Protein AF-A0A1W9YT57-F1 (afdb_monomer_lite)

Foldseek 3Di:
DVVLLVVLVVLLVVLVVVLCCLVDPNPPQALQNLFDPDDHQLLVQLCPDDDPLNVVLCVQNVGRHHRVCPVVNSVSSNPGCSSVVSVVSSVVSVVVSVVCVVVDPDDPPPDDDD

Organism: Mycobacterium angelicum (NCBI:txid470074)

Sequence (114 aa):
RVARLGRMIGAAFEISRDIIAISGDSATLSGADLGQAVHTLPMLYALREQTPDTSRLRELLAGPIHDDHVAEALTLLRCSPGIGKAKNVVAAYAAQAREELPYLPDRQPRRAHE

pLDDT: mean 87.32, std 12.79, range [37.78, 98.5]

Radius of gyration: 17.49 Å; chains: 1; bounding box: 43×23×46 Å

InterPro domains:
  IPR008949 Isoprenoid synthase domain superfamily [G3DSA:1.10.600.10] (1-113)
  IPR008949 Isoprenoid synthase domain superfamily [SSF48576] (3-110)

Secondary structure (DSSP, 8-state):
-HHHHHHHHHHHHHHHHHHHHHHS--TT--HHHHT-SS--HHHHHHHT--SHHHHHHHHHTTSPPPGGGHHHHHHHHHHSTHHHHHHHHHHHHHHHHHHHGGGS------PPP-

Structure (mmCIF, N/CA/C/O backbone):
data_AF-A0A1W9YT57-F1
#
_entry.id   AF-A0A1W9YT57-F1
#
loop_
_atom_site.group_PDB
_atom_site.id
_atom_site.type_symbol
_atom_site.label_atom_id
_atom_site.label_alt_id
_atom_site.label_comp_id
_atom_site.label_asym_id
_atom_site.label_entity_id
_atom_site.label_seq_id
_atom_site.pdbx_PDB_ins_code
_atom_site.Cartn_x
_atom_site.Cartn_y
_atom_site.Cartn_z
_atom_site.occupancy
_atom_site.B_iso_or_equiv
_atom_site.auth_seq_id
_atom_site.auth_comp_id
_atom_site.auth_asym_id
_atom_site.auth_atom_id
_atom_site.pdbx_PDB_model_num
ATOM 1 N N . ARG A 1 1 ? 9.340 1.716 -26.115 1.00 78.12 1 ARG A N 1
ATOM 2 C CA . ARG A 1 1 ? 9.805 0.664 -25.178 1.00 78.12 1 ARG A CA 1
ATOM 3 C C . ARG A 1 1 ? 10.483 1.257 -23.952 1.00 78.12 1 ARG A C 1
ATOM 5 O O . ARG A 1 1 ? 9.931 1.081 -22.882 1.00 78.12 1 ARG A O 1
ATOM 12 N N . VAL A 1 2 ? 11.520 2.095 -24.093 1.00 85.12 2 VAL A N 1
ATOM 13 C CA . VAL A 1 2 ? 12.124 2.846 -22.961 1.00 85.12 2 VAL A CA 1
ATOM 14 C C . VAL A 1 2 ? 11.078 3.563 -22.091 1.00 85.12 2 VAL A C 1
ATOM 16 O O . VAL A 1 2 ? 11.046 3.361 -20.886 1.00 85.12 2 VAL A O 1
ATOM 19 N N . ALA A 1 3 ? 10.142 4.308 -22.691 1.00 86.19 3 ALA A N 1
ATOM 20 C CA . ALA A 1 3 ? 9.062 4.958 -21.937 1.00 86.19 3 ALA A CA 1
ATOM 21 C C . ALA A 1 3 ? 8.095 3.971 -21.246 1.00 86.19 3 ALA A C 1
ATOM 23 O O . ALA A 1 3 ? 7.529 4.289 -20.208 1.00 86.19 3 ALA A O 1
ATOM 24 N N . ARG A 1 4 ? 7.892 2.772 -21.812 1.00 87.31 4 ARG A N 1
ATOM 25 C CA . ARG A 1 4 ? 7.061 1.719 -21.203 1.00 87.31 4 ARG A CA 1
ATOM 26 C C . ARG A 1 4 ? 7.784 1.115 -19.999 1.00 87.31 4 ARG A C 1
ATOM 28 O O . ARG A 1 4 ? 7.182 1.026 -18.939 1.00 87.31 4 ARG A O 1
ATOM 35 N N . LEU A 1 5 ? 9.069 0.796 -20.152 1.00 89.81 5 LEU A N 1
ATOM 36 C CA . LEU A 1 5 ? 9.933 0.331 -19.071 1.00 89.81 5 LEU A CA 1
ATOM 37 C C . LEU A 1 5 ? 9.995 1.347 -17.924 1.00 89.81 5 LEU A C 1
ATOM 39 O O . LEU A 1 5 ? 9.751 0.983 -16.780 1.00 89.81 5 LEU A O 1
ATOM 43 N N . GLY A 1 6 ? 10.218 2.627 -18.238 1.00 91.06 6 GLY A N 1
ATOM 44 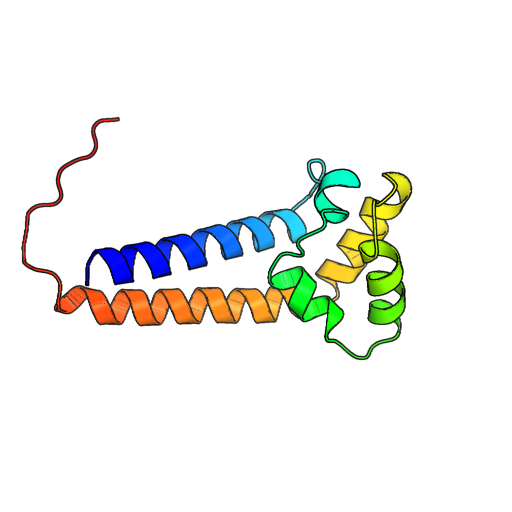C CA . GLY A 1 6 ? 10.228 3.702 -17.245 1.00 91.06 6 GLY A CA 1
ATOM 45 C C . GLY A 1 6 ? 8.911 3.816 -16.472 1.00 91.06 6 GLY A C 1
ATOM 46 O O . GLY A 1 6 ? 8.936 3.944 -15.254 1.00 91.06 6 GLY A O 1
ATOM 47 N N . ARG 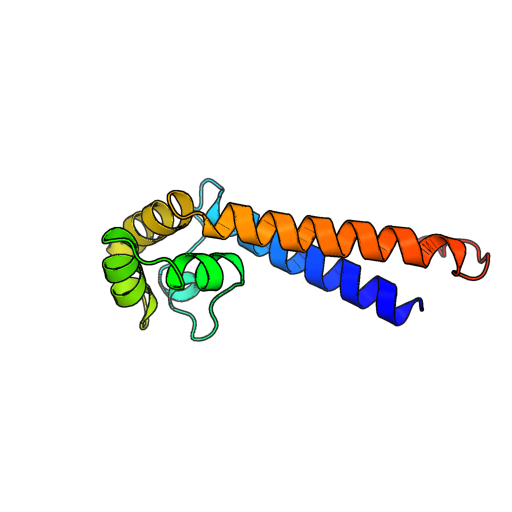A 1 7 ? 7.757 3.686 -17.146 1.00 92.25 7 ARG A N 1
ATOM 48 C CA . ARG A 1 7 ? 6.447 3.672 -16.470 1.00 92.25 7 ARG A CA 1
ATOM 49 C C . ARG A 1 7 ? 6.272 2.477 -15.534 1.00 92.25 7 ARG A C 1
ATOM 51 O O . ARG A 1 7 ? 5.751 2.659 -14.442 1.00 92.25 7 ARG A O 1
ATOM 58 N N . MET A 1 8 ? 6.699 1.279 -15.938 1.00 93.69 8 MET A N 1
ATOM 59 C CA . MET A 1 8 ? 6.590 0.081 -15.091 1.00 93.69 8 MET A CA 1
ATOM 60 C C . MET A 1 8 ? 7.488 0.180 -13.857 1.00 93.69 8 MET A C 1
ATOM 62 O O . MET A 1 8 ? 7.036 -0.104 -12.753 1.00 93.69 8 MET A O 1
ATOM 66 N N . ILE A 1 9 ? 8.731 0.641 -14.032 1.00 93.69 9 ILE A N 1
ATOM 67 C CA . ILE A 1 9 ? 9.662 0.869 -12.920 1.00 93.69 9 ILE A CA 1
ATOM 68 C C . ILE A 1 9 ? 9.112 1.944 -11.978 1.00 93.69 9 ILE A C 1
ATOM 70 O O . ILE A 1 9 ? 9.077 1.723 -10.772 1.00 93.69 9 ILE A O 1
ATOM 74 N N . GLY A 1 10 ? 8.634 3.071 -12.517 1.00 95.00 10 GL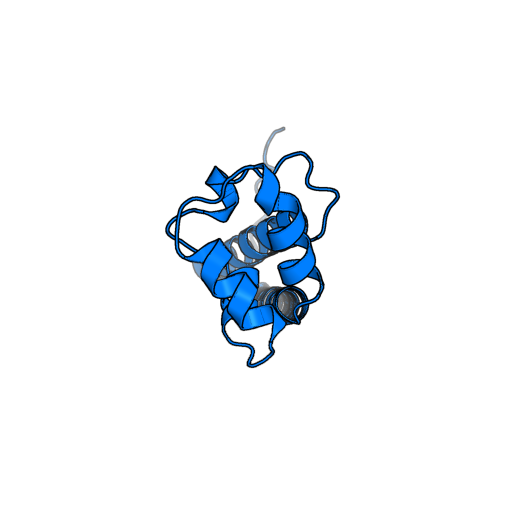Y A N 1
ATOM 75 C CA . GLY A 1 10 ? 8.046 4.147 -11.717 1.00 95.00 10 GLY A CA 1
ATOM 76 C C . GLY A 1 10 ? 6.832 3.683 -10.910 1.00 95.00 10 GLY A C 1
ATOM 77 O O . GLY A 1 10 ? 6.764 3.930 -9.712 1.00 95.00 10 GLY A O 1
ATOM 78 N N . ALA A 1 11 ? 5.914 2.934 -11.528 1.00 95.75 11 ALA A N 1
ATOM 79 C CA . ALA A 1 11 ? 4.753 2.383 -10.830 1.00 95.75 11 ALA A CA 1
ATOM 80 C C . ALA A 1 11 ? 5.153 1.395 -9.721 1.00 95.75 11 ALA A C 1
ATOM 82 O O . ALA A 1 11 ? 4.639 1.472 -8.608 1.00 95.75 11 ALA A O 1
ATOM 83 N N . ALA A 1 12 ? 6.092 0.485 -9.999 1.00 96.62 12 ALA A N 1
ATOM 84 C CA . ALA A 1 12 ? 6.600 -0.454 -9.002 1.00 96.62 12 ALA A CA 1
ATOM 85 C C . ALA A 1 12 ? 7.281 0.262 -7.825 1.00 96.62 12 ALA A C 1
ATOM 87 O O . ALA A 1 12 ? 7.137 -0.169 -6.680 1.00 96.62 12 ALA A O 1
ATOM 88 N N . PHE A 1 13 ? 7.999 1.353 -8.100 1.00 95.75 13 PHE A N 1
ATOM 89 C CA . PHE A 1 13 ? 8.671 2.160 -7.088 1.00 95.75 13 PHE A CA 1
ATOM 90 C C . PHE A 1 13 ? 7.676 2.867 -6.163 1.00 95.75 13 PHE A C 1
ATOM 92 O O . PHE A 1 13 ? 7.788 2.719 -4.949 1.00 95.75 13 PHE A O 1
ATOM 99 N N . GLU A 1 14 ? 6.668 3.550 -6.711 1.00 95.38 14 GLU A N 1
ATOM 100 C CA . GLU A 1 14 ? 5.644 4.228 -5.901 1.00 95.38 14 GLU A CA 1
ATOM 101 C C . GLU A 1 14 ? 4.864 3.237 -5.025 1.00 95.38 14 GLU A C 1
ATOM 103 O O . GLU A 1 14 ? 4.785 3.417 -3.813 1.00 95.38 14 GLU A O 1
ATOM 108 N N . ILE A 1 15 ? 4.420 2.103 -5.583 1.00 96.31 15 ILE A N 1
ATOM 109 C CA . ILE A 1 15 ? 3.731 1.070 -4.789 1.00 96.31 15 ILE A CA 1
ATOM 110 C C . ILE A 1 15 ? 4.649 0.526 -3.679 1.00 96.31 15 ILE A C 1
ATOM 112 O O . ILE A 1 15 ? 4.193 0.246 -2.570 1.00 96.31 15 ILE A O 1
ATOM 116 N N . SER A 1 16 ? 5.950 0.374 -3.950 1.00 96.06 16 SER A N 1
ATOM 117 C CA . SER A 1 16 ? 6.917 -0.076 -2.940 1.00 96.06 16 SER A CA 1
ATOM 118 C C . SER A 1 16 ? 7.089 0.944 -1.814 1.00 96.06 16 SER A C 1
ATOM 120 O O . SER A 1 16 ? 7.176 0.544 -0.653 1.00 96.06 16 SER A O 1
ATOM 122 N N . ARG A 1 17 ? 7.095 2.247 -2.128 1.00 93.31 17 ARG A N 1
ATOM 123 C CA . ARG A 1 17 ? 7.128 3.314 -1.118 1.00 93.31 17 ARG A CA 1
ATOM 124 C C . ARG A 1 17 ? 5.894 3.273 -0.225 1.00 93.31 17 ARG A C 1
ATOM 126 O O . ARG A 1 17 ? 6.054 3.301 0.992 1.00 93.31 17 ARG A O 1
ATOM 133 N N . ASP A 1 18 ? 4.707 3.107 -0.803 1.00 93.31 18 ASP A N 1
ATOM 134 C CA . ASP A 1 18 ? 3.455 2.990 -0.044 1.00 93.31 18 ASP A CA 1
ATOM 135 C C . ASP A 1 18 ? 3.470 1.771 0.891 1.00 93.31 18 ASP A C 1
ATOM 137 O O . ASP A 1 18 ? 3.084 1.850 2.058 1.00 93.31 18 ASP A O 1
ATOM 141 N N . ILE A 1 19 ? 3.968 0.630 0.400 1.00 94.62 19 ILE A N 1
ATOM 142 C CA . ILE A 1 19 ? 4.130 -0.583 1.211 1.00 94.62 19 ILE A CA 1
ATOM 143 C C . ILE A 1 19 ? 5.066 -0.324 2.393 1.00 94.62 19 ILE A C 1
ATOM 145 O O . ILE A 1 19 ? 4.749 -0.742 3.507 1.00 94.62 19 ILE A O 1
ATOM 149 N N . ILE A 1 20 ? 6.209 0.327 2.167 1.00 92.25 20 ILE A N 1
ATOM 150 C CA . ILE A 1 20 ? 7.190 0.630 3.218 1.00 92.25 20 ILE A CA 1
ATOM 151 C C . ILE A 1 20 ? 6.594 1.593 4.244 1.00 92.25 20 ILE A C 1
ATOM 153 O O . ILE A 1 20 ? 6.737 1.348 5.440 1.00 92.25 20 ILE A O 1
ATOM 157 N N . ALA A 1 21 ? 5.883 2.627 3.791 1.00 90.25 21 ALA A N 1
ATOM 158 C CA . ALA A 1 21 ? 5.239 3.600 4.664 1.00 90.25 21 ALA A CA 1
ATOM 159 C C . ALA A 1 21 ? 4.261 2.923 5.638 1.00 90.25 21 ALA A C 1
ATOM 161 O O . ALA A 1 21 ? 4.296 3.190 6.836 1.00 90.25 21 ALA A O 1
ATOM 162 N N . ILE A 1 22 ? 3.446 1.982 5.150 1.00 91.56 22 ILE A N 1
ATOM 163 C CA . ILE A 1 22 ? 2.484 1.251 5.988 1.00 91.56 22 ILE A CA 1
ATOM 164 C C . ILE A 1 22 ? 3.173 0.171 6.834 1.00 91.56 22 ILE A C 1
ATOM 166 O O . ILE A 1 22 ? 2.831 0.000 8.001 1.00 91.56 22 ILE A O 1
ATOM 170 N N . SER A 1 23 ? 4.122 -0.586 6.273 1.00 89.56 23 SER A N 1
ATOM 171 C CA . SER A 1 23 ? 4.722 -1.760 6.938 1.00 89.56 23 SER A CA 1
ATOM 172 C C . SER A 1 23 ? 5.785 -1.407 7.979 1.00 89.56 23 SER A C 1
ATOM 174 O O . SER A 1 23 ? 6.064 -2.226 8.850 1.00 89.56 23 SER A O 1
ATOM 176 N N . GLY A 1 24 ? 6.428 -0.247 7.840 1.00 81.88 24 GLY A N 1
ATOM 177 C CA . GLY A 1 24 ? 7.524 0.189 8.700 1.00 81.88 24 GLY A CA 1
ATOM 178 C C . GLY A 1 24 ? 7.068 0.730 10.054 1.00 81.88 24 GLY A C 1
ATOM 179 O O . GLY A 1 24 ? 5.876 0.809 10.348 1.00 81.88 24 GLY A O 1
ATOM 180 N N . ASP A 1 25 ? 8.042 1.136 10.865 1.00 65.88 25 ASP A N 1
ATOM 181 C CA . ASP A 1 25 ? 7.843 1.752 12.179 1.00 65.88 25 ASP A CA 1
ATOM 182 C C . ASP A 1 25 ? 7.413 3.219 11.981 1.00 65.88 25 ASP A C 1
ATOM 184 O O . ASP A 1 25 ? 8.214 4.152 11.968 1.00 65.88 25 ASP A O 1
ATOM 188 N N . SER A 1 26 ? 6.148 3.413 11.613 1.00 59.34 26 SER A N 1
ATOM 189 C CA . SER A 1 26 ? 5.662 4.638 10.968 1.00 59.34 26 SER A CA 1
ATOM 190 C C . SER A 1 26 ? 5.386 5.785 11.949 1.00 59.34 26 SER A C 1
ATOM 192 O O . SER A 1 26 ? 4.281 6.323 11.987 1.00 59.34 26 SER A O 1
ATOM 194 N N . ALA A 1 27 ? 6.410 6.234 12.675 1.00 54.78 27 ALA A N 1
ATOM 195 C CA . ALA A 1 27 ? 6.385 7.510 13.401 1.00 54.78 27 ALA A CA 1
ATOM 196 C C . ALA A 1 27 ? 6.227 8.740 12.470 1.00 54.78 27 ALA A C 1
ATOM 198 O O . ALA A 1 27 ? 6.194 9.873 12.935 1.00 54.78 27 ALA A O 1
ATOM 199 N N . THR A 1 28 ? 6.172 8.528 11.150 1.00 63.62 28 THR A N 1
ATOM 200 C CA . THR A 1 28 ? 6.140 9.564 10.107 1.00 63.62 28 THR A CA 1
ATOM 201 C C . THR A 1 28 ? 4.806 9.700 9.380 1.00 63.62 28 THR A C 1
ATOM 203 O O . THR A 1 28 ? 4.640 10.686 8.672 1.00 63.62 28 THR A O 1
ATOM 206 N N . LEU A 1 29 ? 3.875 8.747 9.511 1.00 76.31 29 LEU A N 1
ATOM 207 C CA . LEU A 1 29 ? 2.555 8.877 8.888 1.00 76.31 29 LEU A CA 1
ATOM 208 C C . LEU A 1 29 ? 1.617 9.605 9.846 1.00 76.31 29 LEU A C 1
ATOM 210 O O . LEU A 1 29 ? 1.313 9.087 10.917 1.00 76.31 29 LEU A O 1
ATOM 214 N N . SER A 1 30 ? 1.169 10.796 9.458 1.00 84.00 30 SER A N 1
ATOM 215 C CA . SER A 1 30 ? 0.161 11.556 10.198 1.00 84.00 30 SER A CA 1
ATOM 216 C C . SER A 1 30 ? -1.257 11.088 9.861 1.00 84.00 30 SER A C 1
ATOM 218 O O . SER A 1 30 ? -1.490 10.414 8.849 1.00 84.00 30 SER A O 1
ATOM 220 N N . GLY A 1 31 ? -2.242 11.496 10.665 1.00 81.50 31 GLY A N 1
ATOM 221 C CA . GLY A 1 31 ? -3.648 11.276 10.325 1.00 81.50 31 GLY A CA 1
ATOM 222 C C . GLY A 1 31 ? -4.052 11.952 9.011 1.00 81.50 31 GLY A C 1
ATOM 223 O O . GLY A 1 31 ? -4.864 11.417 8.254 1.00 81.50 31 GLY A O 1
ATOM 224 N N . ALA A 1 32 ? -3.418 13.078 8.677 1.00 83.94 32 ALA A N 1
ATOM 225 C CA . ALA A 1 32 ? -3.623 13.759 7.403 1.00 83.94 32 ALA A CA 1
ATOM 226 C C . ALA A 1 32 ? -3.119 12.934 6.206 1.00 83.94 32 ALA A C 1
ATOM 228 O O . ALA A 1 32 ? -3.786 12.913 5.173 1.00 83.94 32 ALA A O 1
ATOM 229 N N . ASP A 1 33 ? -1.991 12.227 6.343 1.00 84.56 33 ASP A N 1
ATOM 230 C CA . ASP A 1 33 ? -1.436 11.381 5.275 1.00 84.56 33 ASP A CA 1
ATOM 231 C C . ASP A 1 33 ? -2.326 10.171 4.984 1.00 84.56 33 ASP A C 1
ATOM 233 O O . ASP A 1 33 ? -2.571 9.832 3.827 1.00 84.56 33 ASP A O 1
ATOM 237 N N . LEU A 1 34 ? -2.850 9.532 6.032 1.00 85.69 34 LEU A N 1
ATOM 238 C CA . LEU A 1 34 ? -3.751 8.387 5.890 1.00 85.69 34 LEU A CA 1
ATOM 239 C C . LEU A 1 34 ? -5.170 8.799 5.467 1.00 85.69 34 LEU A C 1
ATOM 241 O O . LEU A 1 34 ? -5.849 8.035 4.782 1.00 85.69 34 LEU A O 1
ATOM 245 N N . GLY A 1 35 ? -5.610 9.996 5.857 1.00 81.75 35 GLY A N 1
ATOM 246 C CA . GLY A 1 35 ? -6.919 10.563 5.527 1.00 81.75 35 GLY A CA 1
ATOM 247 C C . GLY A 1 35 ? -6.979 11.298 4.185 1.00 81.75 35 GLY A C 1
ATOM 248 O O . GLY A 1 35 ? -7.951 12.011 3.928 1.00 81.75 35 GLY A O 1
ATOM 249 N N . GLN A 1 36 ? -5.951 11.181 3.335 1.00 79.25 36 GLN A N 1
ATOM 250 C CA . GLN A 1 36 ? -5.972 11.786 2.004 1.00 79.25 36 GLN A CA 1
ATOM 251 C C . GLN A 1 36 ? -7.107 11.214 1.145 1.00 79.25 36 GLN A C 1
ATOM 253 O O . GLN A 1 36 ? -7.456 10.038 1.221 1.00 79.25 36 GLN A O 1
ATOM 258 N N . ALA A 1 37 ? -7.642 12.050 0.250 1.00 74.00 37 ALA A N 1
ATOM 259 C CA . ALA A 1 37 ? -8.743 11.679 -0.643 1.00 74.00 37 ALA A CA 1
ATOM 260 C C . ALA A 1 37 ? -8.399 10.538 -1.622 1.00 74.00 37 ALA A C 1
ATOM 262 O O . ALA A 1 37 ? -9.297 9.953 -2.227 1.00 74.00 37 ALA A O 1
ATOM 263 N N . VAL A 1 38 ? -7.110 10.238 -1.808 1.00 86.31 38 VAL A N 1
ATOM 264 C CA . VAL A 1 38 ? -6.634 9.168 -2.684 1.00 86.31 38 VAL A CA 1
ATOM 265 C C . VAL A 1 38 ? -5.982 8.086 -1.838 1.00 86.31 38 VAL A C 1
ATOM 267 O O . VAL A 1 38 ? -4.905 8.277 -1.281 1.00 86.31 38 VAL A O 1
ATOM 270 N N . HIS A 1 39 ? -6.618 6.920 -1.785 1.00 92.81 39 HIS A N 1
ATOM 271 C CA . HIS A 1 39 ? -6.044 5.748 -1.136 1.00 92.81 39 HIS A CA 1
ATOM 272 C C . HIS A 1 39 ? -4.978 5.097 -2.017 1.00 92.81 39 HIS A C 1
ATOM 274 O O . HIS A 1 39 ? -5.175 4.890 -3.218 1.00 92.81 39 HIS A O 1
ATOM 280 N N . THR A 1 40 ? -3.864 4.714 -1.398 1.00 94.44 40 THR A N 1
ATOM 281 C CA . THR A 1 40 ? -2.794 3.963 -2.062 1.00 94.44 40 THR A CA 1
ATOM 282 C C . THR A 1 40 ? -3.238 2.533 -2.380 1.00 94.44 40 THR A C 1
ATOM 284 O O . THR A 1 40 ? -4.215 2.009 -1.834 1.00 94.44 40 THR A O 1
ATOM 287 N N . LEU A 1 41 ? -2.509 1.848 -3.263 1.00 96.88 41 LEU A N 1
ATOM 288 C CA . LEU A 1 41 ? -2.854 0.485 -3.676 1.00 96.88 41 LEU A CA 1
ATOM 289 C C . LEU A 1 41 ? -3.011 -0.529 -2.516 1.00 96.88 41 LEU A C 1
ATOM 291 O O . LEU A 1 41 ? -3.994 -1.277 -2.535 1.00 96.88 41 LEU A O 1
ATOM 295 N N . PRO A 1 42 ? -2.114 -0.598 -1.508 1.00 96.00 42 PRO A N 1
ATOM 296 C CA . PRO A 1 42 ? -2.322 -1.484 -0.359 1.00 96.00 42 PRO A CA 1
ATOM 297 C C . PRO A 1 42 ? -3.602 -1.158 0.428 1.00 96.00 42 PRO A C 1
ATOM 299 O O . PRO A 1 42 ? -4.299 -2.087 0.837 1.00 96.00 42 PRO A O 1
ATOM 302 N N . MET A 1 43 ? -3.961 0.124 0.579 1.00 95.44 43 MET A N 1
ATOM 303 C CA . MET A 1 43 ? -5.200 0.548 1.250 1.00 95.44 43 MET A CA 1
ATOM 304 C C . MET A 1 43 ? -6.437 0.120 0.454 1.00 95.44 43 MET A C 1
ATOM 306 O O . MET A 1 43 ? -7.367 -0.455 1.013 1.00 95.44 43 MET A O 1
ATOM 310 N N . LEU A 1 44 ? -6.423 0.303 -0.869 1.00 96.19 44 LEU A N 1
ATOM 311 C CA . LEU A 1 44 ? -7.514 -0.137 -1.744 1.00 96.19 44 LEU A CA 1
ATOM 312 C C . LEU A 1 44 ? -7.740 -1.651 -1.679 1.00 96.19 44 LEU A C 1
ATOM 314 O O . LEU A 1 44 ? -8.884 -2.102 -1.695 1.00 96.19 44 LEU A O 1
ATOM 318 N N . TYR A 1 45 ? -6.672 -2.450 -1.608 1.00 97.50 45 TYR A N 1
ATOM 319 C CA . TYR A 1 45 ? -6.818 -3.892 -1.425 1.00 97.50 45 TYR A CA 1
ATOM 320 C C . TYR A 1 45 ? -7.360 -4.253 -0.044 1.00 97.50 45 TYR A C 1
ATOM 322 O O . TYR A 1 45 ? -8.211 -5.132 0.034 1.00 97.50 45 TYR A O 1
ATOM 330 N N . ALA A 1 46 ? -6.918 -3.570 1.013 1.00 96.38 46 ALA A N 1
ATOM 331 C CA . ALA A 1 46 ? -7.439 -3.777 2.359 1.00 96.38 46 ALA A CA 1
ATOM 332 C C . ALA A 1 46 ? -8.949 -3.486 2.433 1.00 96.38 46 ALA A C 1
ATOM 334 O O . ALA A 1 46 ? -9.715 -4.303 2.929 1.00 96.38 46 ALA A O 1
ATOM 335 N N . LEU A 1 47 ? -9.401 -2.368 1.855 1.00 95.25 47 LEU A N 1
ATOM 336 C CA . LEU A 1 47 ? -10.807 -1.933 1.872 1.00 95.25 47 LEU A CA 1
ATOM 337 C C . LEU A 1 47 ? -11.766 -2.869 1.109 1.00 95.25 47 LEU A C 1
ATOM 339 O O . LEU A 1 47 ? -12.978 -2.861 1.363 1.00 95.25 47 LEU A O 1
ATOM 343 N N . ARG A 1 48 ? -11.234 -3.678 0.181 1.00 95.31 48 ARG A N 1
ATOM 344 C CA . ARG A 1 48 ? -11.987 -4.677 -0.598 1.00 95.31 48 ARG A CA 1
ATOM 345 C C . ARG A 1 48 ? -12.279 -5.964 0.170 1.00 95.31 48 ARG A C 1
ATOM 347 O O . ARG A 1 48 ? -13.109 -6.747 -0.289 1.00 95.31 48 ARG A O 1
ATOM 354 N N . GLU A 1 49 ? -11.610 -6.202 1.294 1.00 93.00 49 GLU A N 1
ATOM 355 C CA . GLU A 1 49 ? -11.861 -7.389 2.106 1.00 93.00 49 GLU A CA 1
ATOM 356 C C . GLU A 1 49 ? -13.246 -7.352 2.763 1.00 93.00 49 GLU A C 1
ATOM 358 O O . GLU A 1 49 ? -13.870 -6.304 2.924 1.00 93.00 49 GLU A O 1
ATOM 363 N N . GLN A 1 50 ? -13.763 -8.518 3.140 1.00 89.31 50 GLN A N 1
ATOM 364 C CA . GLN A 1 50 ? -15.072 -8.650 3.785 1.00 89.31 50 GLN A CA 1
ATOM 365 C C . GLN A 1 50 ? -14.909 -9.244 5.183 1.00 89.31 50 GLN A C 1
ATOM 367 O O . GLN A 1 50 ? -15.453 -10.298 5.497 1.00 89.31 50 GLN A O 1
ATOM 372 N N . THR A 1 51 ? -14.115 -8.570 6.017 1.00 86.56 51 THR A N 1
ATOM 373 C CA . THR A 1 51 ? -13.914 -8.932 7.428 1.00 86.56 51 THR A CA 1
ATOM 374 C C . THR A 1 51 ? -14.480 -7.849 8.355 1.00 86.56 51 THR A C 1
ATOM 376 O O . THR A 1 51 ? -14.613 -6.699 7.920 1.00 86.56 51 THR A O 1
ATOM 379 N N . PRO A 1 52 ? -14.785 -8.168 9.629 1.00 85.06 52 PRO A N 1
ATOM 380 C CA . PRO A 1 52 ? -15.189 -7.165 10.620 1.00 85.06 52 PRO A CA 1
ATOM 381 C C . PRO A 1 52 ? -14.192 -6.000 10.727 1.00 85.06 52 PRO A C 1
ATOM 383 O O . PRO A 1 52 ? -14.593 -4.838 10.684 1.00 85.06 52 PRO A O 1
ATOM 386 N N . ASP A 1 53 ? -12.894 -6.310 10.726 1.00 89.69 53 ASP A N 1
ATOM 387 C CA . ASP A 1 53 ? -11.796 -5.333 10.747 1.00 89.69 53 ASP A CA 1
ATOM 388 C C . ASP A 1 53 ? -11.842 -4.365 9.557 1.00 89.69 53 ASP A C 1
ATOM 390 O O . ASP A 1 53 ? -11.484 -3.192 9.674 1.00 89.69 53 ASP A O 1
ATOM 394 N N . THR A 1 54 ? -12.337 -4.825 8.403 1.00 92.38 54 THR A N 1
ATOM 395 C CA . THR A 1 54 ? -12.438 -3.976 7.211 1.00 92.38 54 THR A CA 1
ATOM 396 C C . THR A 1 54 ? -13.526 -2.918 7.361 1.00 92.38 54 THR A C 1
ATOM 398 O O . THR A 1 54 ? -13.388 -1.822 6.823 1.00 92.38 54 THR A O 1
ATOM 401 N N . SER A 1 55 ? -14.608 -3.205 8.089 1.00 92.94 55 SER A N 1
ATOM 402 C CA . SER A 1 55 ? -15.652 -2.209 8.354 1.00 92.94 55 SER A CA 1
ATOM 403 C C . SER A 1 55 ? -15.102 -1.047 9.173 1.00 92.94 55 SER A C 1
ATOM 405 O O . SER A 1 55 ? -15.264 0.101 8.767 1.00 92.94 55 SER A O 1
ATOM 407 N N . ARG A 1 56 ? -14.348 -1.344 10.239 1.00 94.56 56 ARG A N 1
ATOM 408 C CA . ARG A 1 56 ? -13.675 -0.314 11.036 1.00 94.56 56 ARG A CA 1
ATOM 409 C C . ARG A 1 56 ? -12.649 0.463 10.213 1.00 94.56 56 ARG A C 1
ATOM 411 O O . ARG A 1 56 ? -12.607 1.688 10.268 1.00 94.56 56 ARG A O 1
ATOM 418 N N . LEU A 1 57 ? -11.867 -0.233 9.389 1.00 95.25 57 LEU A N 1
ATOM 419 C CA . LEU A 1 57 ? -10.906 0.413 8.500 1.00 95.25 57 LEU A CA 1
ATOM 420 C C . LEU A 1 57 ? -11.585 1.357 7.489 1.00 95.25 57 LEU A C 1
ATOM 422 O O . LEU A 1 57 ? -11.055 2.431 7.220 1.00 95.25 57 LEU A O 1
ATOM 426 N N . ARG A 1 58 ? -12.760 1.000 6.950 1.00 93.88 58 ARG A N 1
ATOM 427 C CA . ARG A 1 58 ? -13.535 1.887 6.061 1.00 93.88 58 ARG A CA 1
ATOM 428 C C . ARG A 1 58 ? -13.991 3.154 6.765 1.00 93.88 58 ARG A C 1
ATOM 430 O O . ARG A 1 58 ? -13.918 4.211 6.156 1.00 93.88 58 ARG A O 1
ATOM 437 N N . GLU A 1 59 ? -14.454 3.052 8.009 1.00 92.62 59 GLU A N 1
ATOM 438 C CA . GLU A 1 59 ? -14.854 4.222 8.799 1.00 92.62 59 GLU A CA 1
ATOM 439 C C . GLU A 1 59 ? -13.673 5.165 9.022 1.00 92.62 59 GLU A C 1
ATOM 441 O O . GLU A 1 59 ? -13.790 6.361 8.773 1.00 92.62 59 GLU A O 1
ATOM 446 N N . LEU A 1 60 ? -12.526 4.615 9.433 1.00 93.44 60 LEU A N 1
ATOM 447 C CA . LEU A 1 60 ? -11.310 5.392 9.657 1.00 93.44 60 LEU A CA 1
ATOM 448 C C . LEU A 1 60 ? -10.836 6.077 8.370 1.00 93.44 60 LEU A C 1
ATOM 450 O O . LEU A 1 60 ? -10.501 7.251 8.395 1.00 93.44 60 LEU A O 1
ATOM 454 N N . LEU A 1 61 ? -10.852 5.377 7.233 1.00 92.12 61 LEU A N 1
ATOM 455 C CA . LEU A 1 61 ? -10.358 5.898 5.952 1.00 92.12 61 LEU A CA 1
ATOM 456 C C . LEU A 1 61 ? -11.400 6.693 5.137 1.00 92.12 61 LEU A C 1
ATOM 458 O O . LEU A 1 61 ? -11.113 7.065 3.996 1.00 92.12 61 LEU A O 1
ATOM 462 N N . ALA A 1 62 ? -12.601 6.948 5.672 1.00 89.81 62 ALA A N 1
ATOM 463 C CA . ALA A 1 62 ? -13.667 7.676 4.970 1.00 89.81 62 ALA A CA 1
ATOM 464 C C . ALA A 1 62 ? -13.442 9.199 4.901 1.00 89.81 62 ALA A C 1
ATOM 466 O O . ALA A 1 62 ? -14.152 9.897 4.175 1.00 89.81 62 ALA A O 1
ATOM 467 N N . GLY A 1 63 ? -12.474 9.722 5.652 1.00 85.56 63 GLY A N 1
ATOM 468 C CA . GLY A 1 63 ? -12.160 11.142 5.712 1.00 85.56 63 GLY A CA 1
ATOM 469 C C . GLY A 1 63 ? -10.867 11.408 6.484 1.00 85.56 63 GLY A C 1
ATOM 470 O O . GLY A 1 63 ? -10.073 10.487 6.682 1.00 85.56 63 GLY A O 1
ATOM 471 N N . PRO A 1 64 ? -10.644 12.660 6.922 1.00 86.69 64 PRO A N 1
ATOM 472 C CA . PRO A 1 64 ? -9.486 13.011 7.734 1.00 86.69 64 PRO A CA 1
ATOM 473 C C . PRO A 1 64 ? -9.405 12.146 8.994 1.00 86.69 64 PRO A C 1
ATOM 475 O O . PRO A 1 64 ? -10.390 12.010 9.722 1.00 86.69 64 PRO A O 1
ATOM 478 N N . ILE A 1 65 ? -8.223 11.595 9.264 1.00 90.12 65 ILE A N 1
ATOM 479 C CA . ILE A 1 65 ? -7.982 10.773 10.450 1.00 90.12 65 ILE A CA 1
ATOM 480 C C . ILE A 1 65 ? -7.415 11.662 11.548 1.00 90.12 65 ILE A C 1
ATOM 482 O O . ILE A 1 65 ? -6.517 12.465 11.303 1.00 90.12 65 ILE A O 1
ATOM 486 N N . HIS A 1 66 ? -7.934 11.515 12.764 1.00 88.25 66 HIS A N 1
ATOM 487 C CA . HIS A 1 66 ? -7.335 12.131 13.946 1.00 88.25 66 HIS A CA 1
ATOM 488 C C . HIS A 1 66 ? -6.088 11.347 14.368 1.00 88.25 66 HIS A C 1
ATOM 490 O O . HIS A 1 66 ? -6.113 10.118 14.321 1.00 88.25 66 HIS A O 1
ATOM 496 N N . ASP A 1 67 ? -5.036 12.021 14.836 1.00 85.38 67 ASP A N 1
ATOM 497 C CA . ASP A 1 67 ? -3.749 11.375 15.142 1.00 85.38 67 ASP A CA 1
ATOM 498 C C . ASP A 1 67 ? -3.874 10.205 16.140 1.00 85.38 67 ASP A C 1
ATOM 500 O O . ASP A 1 67 ? -3.225 9.174 15.969 1.00 85.38 67 ASP A O 1
ATOM 504 N N . ASP A 1 68 ? -4.805 10.288 17.095 1.00 90.38 68 ASP A N 1
ATOM 505 C CA . ASP A 1 68 ? -5.095 9.205 18.055 1.00 90.38 68 ASP A CA 1
ATOM 506 C C . ASP A 1 68 ? -5.560 7.890 17.398 1.00 90.38 68 ASP A C 1
ATOM 508 O O . ASP A 1 68 ? -5.416 6.814 17.977 1.00 90.38 68 ASP A O 1
ATOM 512 N N . HIS A 1 69 ? -6.106 7.954 16.181 1.00 92.31 69 HIS A N 1
ATOM 513 C CA . HIS A 1 69 ? -6.594 6.791 15.433 1.00 92.31 69 HIS A CA 1
ATOM 514 C C . HIS A 1 69 ? -5.584 6.267 14.401 1.00 92.31 69 HIS A C 1
ATOM 516 O O . HIS A 1 69 ? -5.817 5.228 13.780 1.00 92.31 69 HIS A O 1
ATOM 522 N N . VAL A 1 70 ? -4.447 6.945 14.213 1.00 91.19 70 VAL A N 1
ATOM 523 C CA . VAL A 1 70 ? -3.419 6.549 13.237 1.00 91.19 70 VAL A CA 1
ATOM 524 C C . VAL A 1 70 ? -2.870 5.161 13.550 1.00 91.19 70 VAL A C 1
ATOM 526 O O . VAL A 1 70 ? -2.793 4.307 12.666 1.00 91.19 70 VAL A O 1
ATOM 529 N N . ALA A 1 71 ? -2.541 4.901 14.817 1.00 91.69 71 ALA A N 1
ATOM 530 C CA . ALA A 1 71 ? -2.017 3.607 15.247 1.00 91.69 71 ALA A CA 1
ATOM 531 C C . ALA A 1 71 ? -3.020 2.462 15.009 1.00 91.69 71 ALA A C 1
ATOM 533 O O . ALA A 1 71 ? -2.630 1.369 14.587 1.00 91.69 71 ALA A O 1
ATOM 534 N N . GLU A 1 72 ? -4.313 2.723 15.225 1.00 93.88 72 GLU A N 1
ATOM 535 C CA . GLU A 1 72 ? -5.393 1.772 14.949 1.00 93.88 72 GLU A CA 1
ATOM 536 C C . GLU A 1 72 ? -5.479 1.474 13.444 1.00 93.88 72 GLU A C 1
ATOM 538 O O . GLU A 1 72 ? -5.403 0.313 13.035 1.00 93.88 72 GLU A O 1
ATOM 543 N N . ALA A 1 73 ? -5.553 2.516 12.609 1.00 94.00 73 ALA A N 1
ATOM 544 C CA . ALA A 1 73 ? -5.640 2.381 11.157 1.00 94.00 73 ALA A CA 1
ATOM 545 C C . ALA A 1 73 ? -4.451 1.596 10.579 1.00 94.00 73 ALA A C 1
ATOM 547 O O . ALA A 1 73 ? -4.634 0.685 9.768 1.00 94.00 73 ALA A O 1
ATOM 548 N N . LEU A 1 74 ? -3.231 1.899 11.030 1.00 93.75 74 LEU A N 1
ATOM 549 C CA . LEU A 1 74 ? -2.020 1.192 10.612 1.00 93.75 74 LEU A CA 1
ATOM 550 C C . LEU A 1 74 ? -2.030 -0.274 11.031 1.00 93.75 74 LEU A C 1
ATOM 552 O O . LEU A 1 74 ? -1.626 -1.134 10.250 1.00 93.75 74 LEU A O 1
ATOM 556 N N . THR A 1 75 ? -2.510 -0.573 12.238 1.00 94.12 75 THR A N 1
ATOM 557 C CA . THR A 1 75 ? -2.643 -1.954 12.715 1.00 94.12 75 THR A CA 1
ATOM 558 C C . THR A 1 75 ? -3.598 -2.739 11.819 1.00 94.12 75 THR A C 1
ATOM 560 O O . THR A 1 75 ? -3.225 -3.793 11.306 1.00 94.12 75 THR A O 1
ATOM 563 N N . LEU A 1 76 ? -4.782 -2.191 11.530 1.00 95.69 76 LEU A N 1
ATOM 564 C CA . LEU A 1 76 ? -5.766 -2.821 10.644 1.00 95.69 76 LEU A CA 1
ATOM 565 C C . LEU A 1 76 ? -5.217 -3.018 9.222 1.00 95.69 76 LEU A C 1
ATOM 567 O O . LEU A 1 76 ? -5.369 -4.092 8.638 1.00 95.69 76 LEU A O 1
ATOM 571 N N . LEU A 1 77 ? -4.519 -2.019 8.672 1.00 95.12 77 LEU A N 1
ATOM 572 C CA . LEU A 1 77 ? -3.870 -2.121 7.361 1.00 95.12 77 LEU A CA 1
ATOM 573 C C . LEU A 1 77 ? -2.812 -3.230 7.323 1.00 95.12 77 LEU A C 1
ATOM 575 O O . LEU A 1 77 ? -2.768 -3.990 6.352 1.00 95.12 77 LEU A O 1
ATOM 579 N N . ARG A 1 78 ? -1.988 -3.350 8.370 1.00 94.19 78 ARG A N 1
ATOM 580 C CA . ARG A 1 78 ? -0.936 -4.375 8.486 1.00 94.19 78 ARG A CA 1
ATOM 581 C C . ARG A 1 78 ? -1.499 -5.783 8.659 1.00 94.19 78 ARG A C 1
ATOM 583 O O . ARG A 1 78 ? -0.929 -6.724 8.115 1.00 94.19 78 ARG A O 1
ATOM 590 N N . CYS A 1 79 ? -2.607 -5.925 9.383 1.00 94.38 79 CYS A N 1
ATOM 591 C CA . CYS A 1 79 ? -3.307 -7.199 9.548 1.00 94.38 79 CYS A CA 1
ATOM 592 C C . CYS A 1 79 ? -4.077 -7.617 8.285 1.00 94.38 79 CYS A C 1
ATOM 594 O O . CYS A 1 79 ? -4.344 -8.802 8.086 1.00 94.38 79 CYS A O 1
ATOM 596 N N . SER A 1 80 ? -4.416 -6.665 7.412 1.00 95.38 80 SER A N 1
ATOM 597 C CA . SER A 1 80 ? -5.090 -6.954 6.148 1.00 95.38 80 SER A CA 1
ATOM 598 C C . SER A 1 80 ? -4.165 -7.654 5.132 1.00 95.38 80 SER A C 1
ATOM 600 O O . SER A 1 80 ? -2.951 -7.426 5.105 1.00 95.38 80 SER A O 1
ATOM 602 N N . PRO A 1 81 ? -4.717 -8.422 4.174 1.00 95.88 81 PRO A N 1
ATOM 603 C CA . PRO A 1 81 ? -3.952 -8.956 3.046 1.00 95.88 81 PRO A CA 1
ATOM 604 C C . PRO A 1 81 ? -3.518 -7.878 2.031 1.00 95.88 81 PRO A C 1
ATOM 606 O O . PRO A 1 81 ? -2.867 -8.208 1.035 1.00 95.88 81 PRO A O 1
ATOM 609 N N . GLY A 1 82 ? -3.866 -6.600 2.242 1.00 96.69 82 GLY A N 1
ATOM 610 C CA . GLY A 1 82 ? -3.654 -5.515 1.284 1.00 96.69 82 GLY A CA 1
ATOM 611 C C . GLY A 1 82 ? -2.191 -5.310 0.894 1.00 96.69 82 GLY A C 1
ATOM 612 O O . GLY A 1 82 ? -1.874 -5.213 -0.294 1.00 96.69 82 GLY A O 1
ATOM 613 N N . ILE A 1 83 ? -1.280 -5.355 1.871 1.00 96.25 83 ILE A N 1
ATOM 614 C CA . ILE A 1 83 ? 0.171 -5.272 1.635 1.00 96.25 83 ILE A CA 1
ATOM 615 C C . ILE A 1 83 ? 0.653 -6.438 0.767 1.00 96.25 83 ILE A C 1
ATOM 617 O O . ILE A 1 83 ? 1.398 -6.233 -0.191 1.00 96.25 83 ILE A O 1
ATOM 621 N N . GLY A 1 84 ? 0.220 -7.663 1.075 1.00 97.56 84 GLY A N 1
ATOM 622 C CA . GLY A 1 84 ? 0.588 -8.852 0.303 1.00 97.56 84 GLY A CA 1
ATOM 623 C C . GLY A 1 84 ? 0.128 -8.752 -1.152 1.00 97.56 84 GLY A C 1
ATOM 624 O O . GLY A 1 84 ? 0.907 -8.987 -2.075 1.00 97.56 84 GLY A O 1
ATOM 625 N N . LYS A 1 85 ? -1.113 -8.308 -1.375 1.00 98.31 85 LYS A N 1
ATOM 626 C CA . LYS A 1 85 ? -1.657 -8.088 -2.723 1.00 98.31 85 LYS A CA 1
ATOM 627 C C . LYS A 1 85 ? -0.913 -6.983 -3.477 1.00 98.31 85 LYS A C 1
ATOM 629 O O . LYS A 1 85 ? -0.616 -7.155 -4.657 1.00 98.31 85 LYS A O 1
ATOM 634 N N . ALA A 1 86 ? -0.546 -5.888 -2.812 1.00 98.12 86 ALA A N 1
ATOM 635 C CA . ALA A 1 86 ? 0.260 -4.827 -3.418 1.00 98.12 86 ALA A CA 1
ATOM 636 C C . ALA A 1 86 ? 1.673 -5.315 -3.798 1.00 98.12 86 ALA A C 1
ATOM 638 O O . ALA A 1 86 ? 2.141 -5.027 -4.901 1.00 98.12 86 ALA A O 1
ATOM 639 N N . LYS A 1 87 ? 2.321 -6.131 -2.951 1.00 98.12 87 LYS A N 1
ATOM 640 C CA . LYS A 1 87 ? 3.614 -6.769 -3.266 1.00 98.12 87 LYS A CA 1
ATOM 641 C C . LYS A 1 87 ? 3.538 -7.636 -4.526 1.00 98.12 87 LYS A C 1
ATOM 643 O O . LYS A 1 87 ? 4.456 -7.595 -5.343 1.00 98.12 87 LYS A O 1
ATOM 648 N N . ASN A 1 88 ? 2.435 -8.357 -4.733 1.00 98.50 88 ASN A N 1
ATOM 649 C CA . ASN A 1 88 ? 2.234 -9.141 -5.956 1.00 98.50 88 ASN A CA 1
ATOM 650 C C . ASN A 1 88 ? 2.180 -8.254 -7.212 1.00 98.50 88 ASN A C 1
ATOM 652 O O . ASN A 1 88 ? 2.709 -8.635 -8.254 1.00 98.50 88 ASN A O 1
ATOM 656 N N . VAL A 1 89 ? 1.598 -7.053 -7.120 1.00 98.25 89 VAL A N 1
ATOM 657 C CA . VAL A 1 89 ? 1.586 -6.088 -8.235 1.00 98.25 89 VAL A CA 1
ATOM 658 C C . VAL A 1 89 ? 2.990 -5.548 -8.522 1.00 98.25 89 VAL A C 1
ATOM 660 O O . VAL A 1 89 ? 3.385 -5.479 -9.685 1.00 98.25 89 VAL A O 1
ATOM 663 N N . VAL A 1 90 ? 3.778 -5.230 -7.488 1.00 98.12 90 VAL A N 1
ATOM 664 C CA . VAL A 1 90 ? 5.195 -4.848 -7.652 1.00 98.12 90 VAL A CA 1
ATOM 665 C C . VAL A 1 90 ? 5.974 -5.956 -8.365 1.00 98.12 90 VAL A C 1
ATOM 667 O O . VAL A 1 90 ? 6.692 -5.685 -9.328 1.00 98.12 90 VAL A O 1
ATOM 670 N N . ALA A 1 91 ? 5.796 -7.209 -7.938 1.00 97.75 91 ALA A N 1
ATOM 671 C CA . ALA A 1 91 ? 6.443 -8.360 -8.560 1.00 97.75 91 ALA A CA 1
ATOM 672 C C . ALA A 1 91 ? 6.043 -8.522 -10.038 1.00 97.75 91 ALA A C 1
ATOM 674 O O . ALA A 1 91 ? 6.906 -8.772 -10.881 1.00 97.75 91 ALA A O 1
ATOM 675 N N . ALA A 1 92 ? 4.765 -8.312 -10.370 1.00 97.81 92 ALA A N 1
ATOM 676 C CA . ALA A 1 92 ? 4.283 -8.358 -11.748 1.00 97.81 92 ALA A CA 1
ATOM 677 C C . ALA A 1 92 ? 4.932 -7.275 -12.627 1.00 97.81 92 ALA A C 1
ATOM 679 O O . ALA A 1 92 ? 5.424 -7.584 -13.712 1.00 97.81 92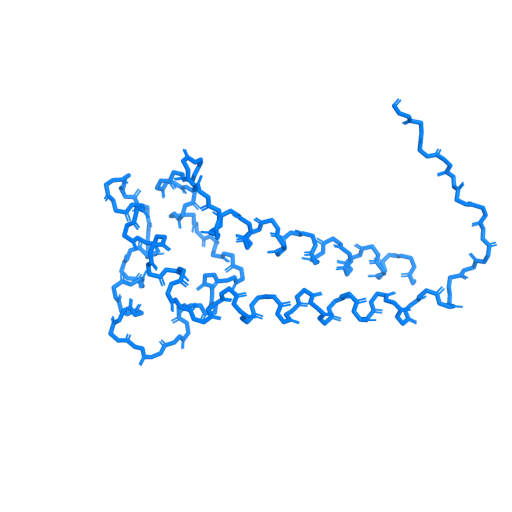 ALA A O 1
ATOM 680 N N . TYR A 1 93 ? 5.018 -6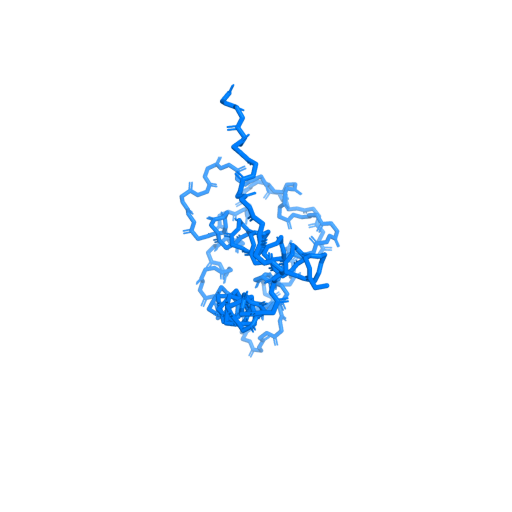.027 -12.150 1.00 96.88 93 TYR A N 1
ATOM 681 C CA . TYR A 1 93 ? 5.712 -4.963 -12.884 1.00 96.88 93 TYR A CA 1
ATOM 682 C C . TYR A 1 93 ? 7.207 -5.247 -13.054 1.00 96.88 93 TYR A C 1
ATOM 684 O O . TYR A 1 93 ? 7.759 -4.975 -14.119 1.00 96.88 93 TYR A O 1
ATOM 692 N N . ALA A 1 94 ? 7.866 -5.817 -12.043 1.00 92.94 94 ALA A N 1
ATOM 693 C CA . ALA A 1 94 ? 9.273 -6.196 -12.136 1.00 92.94 94 ALA A CA 1
ATOM 694 C C . ALA A 1 94 ? 9.509 -7.304 -13.179 1.00 92.94 94 ALA A C 1
ATOM 696 O O . ALA A 1 94 ? 10.487 -7.242 -13.930 1.00 92.94 94 ALA A O 1
ATOM 697 N N . ALA A 1 95 ? 8.609 -8.290 -13.260 1.00 94.81 95 ALA A N 1
ATOM 698 C CA . ALA A 1 95 ? 8.654 -9.333 -14.282 1.00 94.81 95 ALA A CA 1
ATOM 699 C C . ALA A 1 95 ? 8.478 -8.741 -15.691 1.00 94.81 95 ALA A C 1
ATOM 701 O O . ALA A 1 95 ? 9.338 -8.934 -16.549 1.00 94.81 95 ALA A O 1
ATOM 702 N N . GLN A 1 96 ? 7.446 -7.917 -15.895 1.00 93.50 96 GLN A N 1
ATOM 703 C CA . GLN A 1 96 ? 7.193 -7.242 -17.174 1.00 93.50 96 GLN A CA 1
ATOM 704 C C . GLN A 1 96 ? 8.343 -6.310 -17.590 1.00 93.50 96 GLN A C 1
ATOM 706 O O . GLN A 1 96 ? 8.717 -6.242 -18.759 1.00 93.50 96 GLN A O 1
ATOM 711 N N . ALA A 1 97 ? 8.949 -5.599 -16.636 1.00 90.94 97 ALA A N 1
ATOM 712 C CA . ALA A 1 97 ? 10.122 -4.768 -16.888 1.00 90.94 97 ALA A CA 1
ATOM 713 C C . ALA A 1 97 ? 11.309 -5.595 -17.396 1.00 90.94 97 ALA A C 1
ATOM 715 O O . ALA A 1 97 ? 11.992 -5.173 -18.329 1.00 90.94 97 ALA A O 1
ATOM 716 N N . ARG A 1 98 ? 11.529 -6.785 -16.824 1.00 89.75 98 ARG A N 1
ATOM 717 C CA . ARG A 1 98 ? 12.602 -7.699 -17.234 1.00 89.75 98 ARG A CA 1
ATOM 718 C C . ARG A 1 98 ? 12.399 -8.230 -18.651 1.00 89.75 98 ARG A C 1
ATOM 720 O O . ARG A 1 98 ? 13.374 -8.348 -19.386 1.00 89.75 98 ARG A O 1
ATOM 727 N N . GLU A 1 99 ? 11.155 -8.482 -19.046 1.00 91.81 99 GLU A N 1
ATOM 728 C CA . GLU A 1 99 ? 10.797 -8.912 -20.404 1.00 91.81 99 GLU A CA 1
ATOM 729 C C . GLU A 1 99 ? 11.030 -7.825 -21.464 1.00 91.81 99 GLU A C 1
ATOM 731 O O . GLU A 1 99 ? 11.279 -8.147 -22.622 1.00 91.81 99 GLU A O 1
ATOM 736 N N . GLU A 1 100 ? 11.000 -6.539 -21.101 1.00 87.56 100 GLU A N 1
ATOM 737 C CA . GLU A 1 100 ? 11.278 -5.447 -22.047 1.00 87.56 100 GLU A CA 1
ATOM 738 C C . GLU A 1 100 ? 12.782 -5.213 -22.286 1.00 87.56 100 GLU A C 1
ATOM 740 O O . GLU A 1 100 ? 13.137 -4.606 -23.300 1.00 87.56 100 GLU A O 1
ATOM 745 N N . LEU A 1 101 ? 13.667 -5.687 -21.394 1.00 85.31 101 LEU A N 1
ATOM 746 C CA . LEU A 1 101 ? 15.117 -5.443 -21.469 1.00 85.31 101 LEU A CA 1
ATOM 747 C C . LEU A 1 101 ? 15.772 -5.930 -22.776 1.00 85.31 101 LEU A C 1
ATOM 749 O O . LEU A 1 101 ? 16.523 -5.144 -23.355 1.00 85.31 101 LEU A O 1
ATOM 753 N N . PRO A 1 102 ? 15.487 -7.143 -23.299 1.00 87.69 102 PRO A N 1
ATOM 754 C CA . PRO A 1 102 ? 16.123 -7.643 -24.523 1.00 87.69 102 PRO A CA 1
ATOM 755 C C . PRO A 1 102 ? 15.797 -6.827 -25.781 1.00 87.69 102 PRO A C 1
ATOM 757 O O . PRO A 1 102 ? 16.475 -6.952 -26.794 1.00 87.69 102 PRO A O 1
ATOM 760 N N . TYR A 1 103 ? 14.748 -6.002 -25.736 1.00 84.75 103 TYR A N 1
ATOM 761 C CA . TYR A 1 103 ? 14.285 -5.201 -26.871 1.00 84.75 103 TYR A CA 1
ATOM 762 C C . TYR A 1 103 ? 14.769 -3.750 -26.818 1.00 84.75 103 TYR A C 1
ATOM 764 O O . TYR A 1 103 ? 14.339 -2.917 -27.627 1.00 84.75 103 TYR A O 1
ATOM 772 N N . LEU A 1 104 ? 15.601 -3.406 -25.834 1.00 81.56 104 LEU A N 1
ATOM 773 C CA . LEU A 1 104 ? 16.222 -2.096 -25.770 1.00 81.56 104 LEU A CA 1
ATOM 774 C C . LEU A 1 104 ? 17.385 -2.032 -26.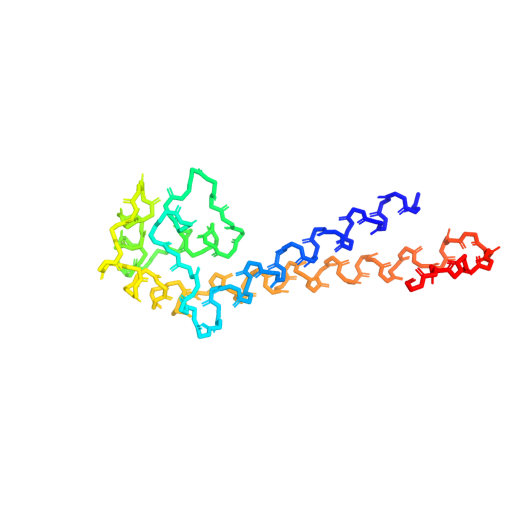766 1.00 81.56 104 LEU A C 1
ATOM 776 O O . LEU A 1 104 ? 18.154 -2.983 -26.868 1.00 81.56 104 LEU A O 1
ATOM 780 N N . PRO A 1 105 ? 17.530 -0.924 -27.513 1.00 80.00 105 PRO A N 1
ATOM 781 C CA . PRO A 1 105 ? 18.689 -0.750 -28.373 1.00 80.00 105 PRO A CA 1
ATOM 782 C C . PRO A 1 105 ? 19.957 -0.724 -27.518 1.00 80.00 105 PRO A C 1
ATOM 784 O O . PRO A 1 105 ? 19.993 -0.002 -26.519 1.00 80.00 105 PRO A O 1
ATOM 787 N N . ASP A 1 106 ? 20.991 -1.448 -27.947 1.00 68.25 106 ASP A N 1
ATOM 788 C CA . ASP A 1 106 ? 22.321 -1.394 -27.342 1.00 68.25 106 ASP A CA 1
ATOM 789 C C . ASP A 1 106 ? 22.840 0.046 -27.408 1.00 68.25 106 ASP A C 1
ATOM 791 O O . ASP A 1 106 ? 23.203 0.570 -28.465 1.00 68.25 106 ASP A O 1
ATOM 795 N N . ARG A 1 107 ? 22.798 0.744 -26.276 1.00 64.25 107 ARG A N 1
ATOM 796 C CA . ARG A 1 107 ? 23.378 2.075 -26.114 1.00 64.25 107 ARG A CA 1
ATOM 797 C C . ARG A 1 107 ? 24.066 2.115 -24.763 1.00 64.25 107 ARG A C 1
ATOM 799 O O . ARG A 1 107 ? 23.482 1.696 -23.767 1.00 64.25 107 ARG A O 1
ATOM 806 N N . GLN A 1 108 ? 25.291 2.641 -24.735 1.00 57.34 108 GLN A N 1
ATOM 807 C CA . GLN A 1 108 ? 26.023 2.855 -23.488 1.00 57.34 108 GLN A CA 1
ATOM 808 C C . GLN A 1 108 ? 25.132 3.593 -22.473 1.00 57.34 108 GLN A C 1
ATOM 810 O O . GLN A 1 108 ? 24.535 4.618 -22.831 1.00 57.34 108 GLN A O 1
ATOM 815 N N . PRO A 1 109 ? 25.043 3.119 -21.216 1.00 58.72 109 PRO A N 1
ATOM 816 C CA . PRO A 1 109 ? 24.397 3.880 -20.161 1.00 58.72 109 PRO A CA 1
ATOM 817 C C . PRO A 1 109 ? 25.099 5.235 -20.055 1.00 58.72 109 PRO A C 1
ATOM 819 O O . PRO A 1 109 ? 26.306 5.300 -19.815 1.00 58.72 109 PRO A O 1
ATOM 822 N N . ARG A 1 110 ? 24.359 6.332 -20.246 1.00 55.84 110 ARG A N 1
ATOM 823 C CA . ARG A 1 110 ? 24.867 7.657 -19.881 1.00 55.84 110 ARG A CA 1
ATOM 824 C C . ARG A 1 110 ? 25.024 7.648 -18.365 1.00 55.84 110 ARG A C 1
ATOM 826 O O . ARG A 1 110 ? 24.024 7.531 -17.662 1.00 55.84 110 ARG A O 1
ATOM 833 N N . ARG A 1 111 ? 26.268 7.703 -17.879 1.00 47.94 111 ARG A N 1
ATOM 834 C CA . ARG A 1 111 ? 26.553 7.863 -16.449 1.00 47.94 111 ARG A CA 1
ATOM 835 C C . ARG A 1 111 ? 25.797 9.097 -15.958 1.00 47.94 111 ARG A C 1
ATOM 837 O O . ARG A 1 111 ? 25.971 10.178 -16.518 1.00 47.94 111 ARG A O 1
ATOM 844 N N . ALA A 1 112 ? 24.934 8.919 -14.964 1.00 46.75 112 ALA A N 1
ATOM 845 C CA . ALA A 1 112 ? 24.460 10.038 -14.170 1.00 46.75 112 ALA A CA 1
ATOM 846 C C . ALA A 1 112 ? 25.643 10.484 -13.300 1.00 46.75 112 ALA A C 1
ATOM 848 O O . ALA A 1 112 ? 26.275 9.640 -12.665 1.00 46.75 112 ALA A O 1
ATOM 849 N N . HIS A 1 113 ? 25.999 11.764 -13.365 1.00 43.88 113 HIS A N 1
ATOM 850 C CA . HIS A 1 113 ? 26.958 12.354 -12.437 1.00 43.88 113 HIS A CA 1
ATOM 851 C C . HIS A 1 113 ? 26.271 12.543 -11.078 1.00 43.88 113 HIS A C 1
ATOM 853 O O . HIS A 1 113 ? 25.096 12.915 -11.050 1.00 43.88 113 HIS A O 1
ATOM 859 N N . GLU A 1 114 ? 27.006 12.201 -10.017 1.00 37.78 114 GLU A N 1
ATOM 860 C CA . GLU A 1 114 ? 26.641 12.329 -8.596 1.00 37.78 114 GLU A CA 1
ATOM 861 C C . GLU A 1 114 ? 26.318 13.772 -8.188 1.00 37.78 114 GLU A C 1
ATOM 863 O O . GLU A 1 114 ? 26.965 14.701 -8.731 1.00 37.78 114 GLU A O 1
#